Protein AF-A0A838MWP8-F1 (afdb_monomer_lite)

Sequence (86 aa):
YRESGMTAYARLQEIEFQREADSGYRAVKHQTFVGTGYFDRVTQTIAGGTSSTTALKGSTEEEQFIAPEPPREPAPAFEFASSALL

pLDDT: mean 87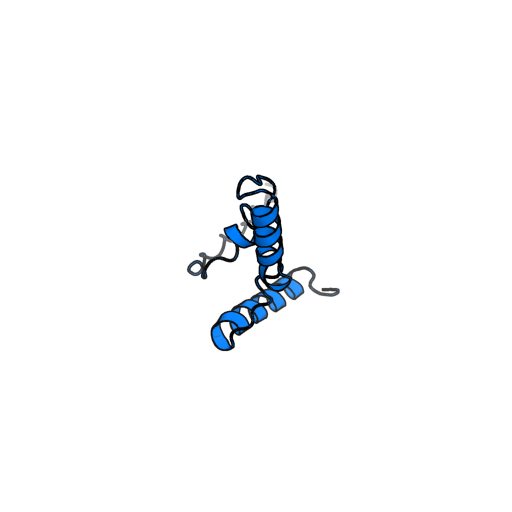.06, std 17.37, range [47.66, 98.69]

Secondary structure (DSSP, 8-state):
-TTTTHHHHHHHHHHHHHHHHHH---TTSHHHHTTHHHHHHHHHHHTTT--S--SSTT-HHHHHSSSPPPPPPPPPP---------

Radius of gyration: 20.24 Å; chains: 1; bounding box: 67×29×38 Å

Structure (mmCIF, N/CA/C/O backbone):
data_AF-A0A838MWP8-F1
#
_entry.id   AF-A0A838MWP8-F1
#
loop_
_atom_site.group_PDB
_atom_site.id
_atom_site.type_symbol
_atom_site.label_atom_id
_atom_site.label_alt_id
_atom_site.label_comp_id
_atom_site.label_asym_id
_atom_site.label_entity_id
_atom_site.label_seq_id
_atom_site.pdbx_PDB_ins_code
_atom_site.Cartn_x
_atom_site.Cartn_y
_atom_site.Cartn_z
_atom_site.occupancy
_atom_site.B_iso_or_equiv
_atom_site.auth_seq_id
_atom_site.auth_comp_id
_atom_site.auth_asym_id
_atom_site.auth_atom_id
_atom_site.pdbx_PDB_model_num
ATOM 1 N N . TYR A 1 1 ? 14.400 -9.245 -12.705 1.00 89.94 1 TYR A N 1
ATOM 2 C CA . TYR A 1 1 ? 15.077 -9.155 -11.395 1.00 89.94 1 TYR A CA 1
ATOM 3 C C . TYR A 1 1 ? 16.469 -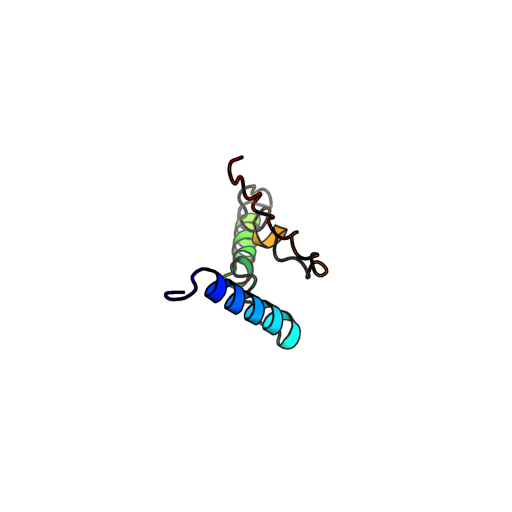9.778 -11.426 1.00 89.94 1 TYR A C 1
ATOM 5 O O . TYR A 1 1 ? 17.415 -9.054 -11.174 1.00 89.94 1 TYR A O 1
ATOM 13 N N . ARG A 1 2 ? 16.632 -11.059 -11.809 1.00 97.31 2 ARG A N 1
ATOM 14 C CA . ARG A 1 2 ? 17.953 -11.729 -11.890 1.00 97.31 2 ARG A CA 1
ATOM 15 C C . ARG A 1 2 ? 19.044 -10.915 -12.609 1.00 97.31 2 ARG A C 1
ATOM 17 O O . ARG A 1 2 ? 20.165 -10.878 -12.136 1.00 97.31 2 ARG A O 1
ATOM 24 N N . GLU A 1 3 ? 18.711 -10.290 -13.737 1.00 97.94 3 GLU A N 1
ATOM 25 C CA . GLU A 1 3 ? 19.689 -9.599 -14.599 1.00 97.94 3 GLU A CA 1
ATOM 26 C C . GLU A 1 3 ? 19.809 -8.091 -14.332 1.00 97.94 3 GLU A C 1
ATOM 28 O O . GLU A 1 3 ? 20.855 -7.511 -14.582 1.00 97.94 3 GLU A O 1
ATOM 33 N N . SER A 1 4 ? 18.753 -7.445 -13.827 1.00 96.12 4 SER A N 1
ATOM 34 C CA . SER A 1 4 ? 18.661 -5.976 -13.732 1.00 96.12 4 SER A CA 1
ATOM 35 C C . SER A 1 4 ? 18.119 -5.458 -12.395 1.00 96.12 4 SER A C 1
ATOM 37 O O . SER A 1 4 ? 17.765 -4.288 -12.275 1.00 96.12 4 SER A O 1
ATOM 39 N N . GLY A 1 5 ? 18.025 -6.327 -11.384 1.00 97.69 5 GLY A N 1
ATOM 40 C CA . GLY A 1 5 ? 17.631 -5.976 -10.019 1.00 97.69 5 GLY A CA 1
ATOM 41 C C . GLY A 1 5 ? 16.346 -5.150 -9.955 1.00 97.69 5 GLY A C 1
ATOM 42 O O . GLY A 1 5 ? 15.336 -5.497 -10.581 1.00 97.69 5 GLY A O 1
ATOM 43 N N . MET A 1 6 ? 16.414 -4.038 -9.219 1.00 96.31 6 MET A N 1
ATOM 44 C CA . MET A 1 6 ? 15.294 -3.121 -9.002 1.00 96.31 6 MET A CA 1
ATOM 45 C C . MET A 1 6 ? 14.802 -2.429 -10.272 1.00 96.31 6 MET A C 1
ATOM 47 O O . MET A 1 6 ? 13.625 -2.093 -10.330 1.00 96.31 6 MET A O 1
ATOM 51 N N . THR A 1 7 ? 15.619 -2.288 -11.321 1.00 97.12 7 THR A N 1
ATOM 52 C CA . THR A 1 7 ? 15.159 -1.708 -12.595 1.00 97.12 7 THR A CA 1
ATOM 53 C C . THR A 1 7 ? 14.036 -2.541 -13.214 1.00 97.12 7 THR A C 1
ATOM 55 O O . THR A 1 7 ? 13.080 -1.989 -13.753 1.00 97.12 7 THR A O 1
ATOM 58 N N . ALA A 1 8 ? 14.097 -3.874 -13.095 1.00 97.50 8 ALA A N 1
ATOM 59 C CA . ALA A 1 8 ? 13.000 -4.733 -13.544 1.00 97.50 8 ALA A CA 1
ATOM 60 C C . ALA A 1 8 ? 11.714 -4.518 -12.733 1.00 97.50 8 ALA A C 1
ATOM 62 O O . ALA A 1 8 ? 10.629 -4.562 -13.305 1.00 97.50 8 ALA A O 1
ATOM 63 N N . TYR A 1 9 ? 11.835 -4.305 -11.420 1.00 96.38 9 TYR A N 1
ATOM 64 C CA . TYR A 1 9 ? 10.690 -4.078 -10.539 1.00 96.38 9 TYR A CA 1
ATOM 65 C C . TYR A 1 9 ? 10.061 -2.700 -10.782 1.00 96.38 9 TYR A C 1
ATOM 67 O O . TYR A 1 9 ? 8.861 -2.610 -11.006 1.00 96.38 9 TYR A O 1
ATOM 75 N N . ALA A 1 10 ? 10.878 -1.645 -10.849 1.00 96.56 10 ALA A N 1
ATOM 76 C CA . ALA A 1 10 ? 10.425 -0.286 -11.142 1.00 96.56 10 ALA A CA 1
ATOM 77 C C . ALA A 1 10 ? 9.705 -0.202 -12.497 1.00 96.56 10 ALA A C 1
ATOM 79 O O . ALA A 1 10 ? 8.669 0.442 -12.609 1.00 96.56 10 ALA A O 1
ATOM 80 N N . ARG A 1 11 ? 10.195 -0.926 -13.515 1.00 96.75 11 ARG A N 1
ATOM 81 C CA . ARG A 1 11 ? 9.512 -1.009 -14.814 1.00 96.75 11 ARG A CA 1
ATOM 82 C C . ARG A 1 11 ? 8.127 -1.650 -14.711 1.00 96.75 11 ARG A C 1
ATOM 84 O O . ARG A 1 11 ? 7.217 -1.214 -15.405 1.00 96.75 11 ARG A O 1
ATOM 91 N N . LEU A 1 12 ? 7.972 -2.696 -13.896 1.00 97.25 12 LEU A N 1
ATOM 92 C CA . LEU A 1 12 ? 6.659 -3.297 -13.660 1.00 97.25 12 LEU A CA 1
ATOM 93 C C . LEU A 1 12 ? 5.730 -2.297 -12.966 1.00 97.25 12 LEU A C 1
ATOM 95 O O . LEU A 1 12 ? 4.603 -2.125 -13.416 1.00 97.25 12 LEU A O 1
ATOM 99 N N . GLN A 1 13 ? 6.222 -1.606 -11.940 1.00 96.81 13 GLN A N 1
ATOM 100 C CA . GLN A 1 13 ? 5.439 -0.621 -11.201 1.00 96.81 13 GLN A CA 1
ATOM 101 C C . GLN A 1 13 ? 4.978 0.547 -12.094 1.00 96.81 13 GLN A C 1
ATOM 103 O O . GLN A 1 13 ? 3.825 0.959 -12.013 1.00 96.81 13 GLN A O 1
ATOM 108 N N . GLU A 1 14 ? 5.819 1.011 -13.024 1.00 96.25 14 GLU A N 1
ATOM 109 C CA . GLU A 1 14 ? 5.437 2.028 -14.018 1.00 96.25 14 GLU A CA 1
ATOM 110 C C . GLU A 1 14 ? 4.297 1.550 -14.934 1.00 96.25 14 GLU A C 1
ATOM 112 O O . GLU A 1 14 ? 3.346 2.282 -15.206 1.00 96.25 14 GLU A O 1
ATOM 117 N N . ILE A 1 15 ? 4.346 0.283 -15.365 1.00 96.38 15 ILE A N 1
ATOM 118 C CA . ILE A 1 15 ? 3.263 -0.329 -16.150 1.00 96.38 15 ILE A CA 1
ATOM 119 C C . ILE A 1 15 ? 1.970 -0.401 -15.323 1.00 96.38 15 ILE A C 1
ATOM 121 O O . ILE A 1 15 ? 0.883 -0.220 -15.872 1.00 96.38 15 ILE A O 1
ATOM 125 N N . GLU A 1 16 ? 2.054 -0.675 -14.020 1.00 95.81 16 GLU A N 1
ATOM 126 C CA . GLU A 1 16 ? 0.886 -0.692 -13.133 1.00 95.81 16 GLU A CA 1
ATOM 127 C C . GLU A 1 16 ? 0.263 0.698 -12.964 1.00 95.81 16 GLU A C 1
ATOM 129 O O . GLU A 1 16 ? -0.962 0.803 -13.034 1.00 95.81 16 GLU A O 1
ATOM 134 N N . PHE A 1 17 ? 1.075 1.753 -12.830 1.00 94.44 17 PHE A N 1
ATOM 135 C CA . PHE A 1 17 ? 0.588 3.137 -12.807 1.00 94.44 17 PHE A CA 1
ATOM 136 C C . PHE A 1 17 ? -0.096 3.529 -14.122 1.00 94.44 17 PHE A C 1
ATOM 138 O O . PHE A 1 17 ? -1.212 4.050 -14.099 1.00 94.44 17 PHE A O 1
ATOM 145 N N . GLN A 1 18 ? 0.509 3.209 -15.273 1.00 93.75 18 GLN A N 1
ATOM 146 C CA . GLN A 1 18 ? -0.128 3.435 -16.579 1.00 93.75 18 GLN A CA 1
ATOM 147 C C . GLN A 1 18 ? -1.471 2.709 -16.690 1.00 93.75 18 GLN A C 1
ATOM 149 O O . GLN A 1 18 ? -2.465 3.291 -17.112 1.00 93.75 18 GLN A O 1
ATOM 154 N N . ARG A 1 19 ? -1.546 1.448 -16.255 1.00 95.00 19 ARG A N 1
ATOM 155 C CA . ARG A 1 19 ? -2.800 0.680 -16.290 1.00 95.00 19 ARG A CA 1
ATOM 156 C C . ARG A 1 19 ? -3.853 1.197 -15.315 1.00 95.00 19 ARG A C 1
ATOM 158 O O . ARG A 1 19 ? -5.043 1.034 -15.592 1.00 95.00 19 ARG A O 1
ATOM 165 N N . GLU A 1 20 ? -3.451 1.771 -14.181 1.00 93.88 20 GLU A N 1
ATOM 166 C CA . GLU A 1 20 ? -4.380 2.461 -13.279 1.00 93.88 20 GLU A CA 1
ATOM 167 C C . GLU A 1 20 ? -5.032 3.640 -14.010 1.00 93.88 20 GLU A C 1
ATOM 169 O O . GLU A 1 20 ? -6.261 3.724 -14.034 1.00 93.88 20 GLU A O 1
ATOM 174 N N . ALA A 1 21 ? -4.228 4.474 -14.678 1.00 90.31 21 ALA A N 1
ATOM 175 C CA . ALA A 1 21 ? -4.701 5.643 -15.419 1.00 90.31 21 ALA A CA 1
ATOM 176 C C . ALA A 1 21 ? -5.550 5.282 -16.653 1.00 90.31 21 ALA A C 1
ATOM 178 O O . ALA A 1 21 ? -6.628 5.843 -16.848 1.00 90.31 21 ALA A O 1
ATOM 179 N N . ASP A 1 22 ? -5.096 4.321 -17.459 1.00 93.94 22 ASP A N 1
ATOM 180 C CA . ASP A 1 22 ? -5.675 4.047 -18.780 1.00 93.94 22 ASP A CA 1
ATOM 181 C C . ASP A 1 22 ? -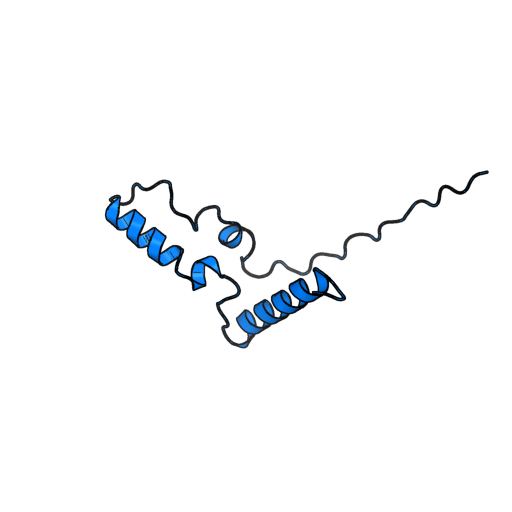6.821 3.029 -18.745 1.00 93.94 22 ASP A C 1
ATOM 183 O O . ASP A 1 22 ? -7.636 2.956 -19.665 1.00 93.94 22 ASP A O 1
ATOM 187 N N . SER A 1 23 ? -6.854 2.156 -17.735 1.00 94.56 23 SER A N 1
ATOM 188 C CA . SER A 1 23 ? -7.744 0.982 -17.715 1.00 94.56 23 SER A CA 1
ATOM 189 C C . SER A 1 23 ? -8.357 0.684 -16.345 1.00 94.56 23 SER A C 1
ATOM 191 O O . SER A 1 23 ? -9.069 -0.311 -16.201 1.00 94.56 23 SER A O 1
ATOM 193 N N . GLY A 1 24 ? -8.104 1.518 -15.332 1.00 92.94 24 GLY A N 1
ATOM 194 C CA . GLY A 1 24 ? -8.676 1.352 -13.996 1.00 92.94 24 GLY A CA 1
ATOM 195 C C . GLY A 1 24 ? -8.110 0.166 -13.209 1.00 92.94 24 GLY A C 1
ATOM 196 O O . GLY A 1 24 ? -8.797 -0.374 -12.337 1.00 92.94 24 GLY A O 1
ATOM 197 N N . TYR A 1 25 ? -6.880 -0.272 -13.500 1.00 96.12 25 TYR A N 1
ATOM 198 C CA . TYR A 1 25 ? -6.185 -1.254 -12.660 1.00 96.12 25 TYR A CA 1
ATOM 199 C C . TYR A 1 25 ? -6.014 -0.718 -11.233 1.00 96.12 25 TYR A C 1
ATOM 201 O O . TYR A 1 25 ? -5.572 0.405 -11.044 1.00 96.12 25 TYR A O 1
ATOM 209 N N . ARG A 1 26 ? -6.355 -1.516 -10.214 1.00 95.81 26 ARG A N 1
ATOM 210 C CA . ARG A 1 26 ? -6.393 -1.034 -8.817 1.00 95.81 26 ARG A CA 1
ATOM 211 C C . ARG A 1 26 ? -5.351 -1.644 -7.889 1.00 95.81 26 ARG A C 1
ATOM 213 O O . ARG A 1 26 ? -5.220 -1.181 -6.763 1.00 95.81 26 ARG A O 1
ATOM 220 N N . ALA A 1 27 ? -4.645 -2.691 -8.315 1.00 97.06 27 ALA A N 1
ATOM 221 C CA . ALA A 1 27 ? -3.764 -3.427 -7.408 1.00 97.06 27 ALA A CA 1
ATOM 222 C C . ALA A 1 27 ? -2.453 -2.685 -7.094 1.00 97.06 27 ALA A C 1
ATOM 224 O O . ALA A 1 27 ? -1.739 -3.092 -6.186 1.00 97.06 27 ALA A O 1
ATOM 225 N N . VAL A 1 28 ? -2.175 -1.573 -7.789 1.00 95.75 28 VAL A N 1
ATOM 226 C CA . VAL A 1 28 ? -1.035 -0.695 -7.494 1.00 95.75 28 VAL A CA 1
ATOM 227 C C . VAL A 1 28 ? -1.097 -0.137 -6.063 1.00 95.75 28 VAL A C 1
ATOM 229 O O . VAL A 1 28 ? -0.076 -0.054 -5.386 1.00 95.75 28 VAL A O 1
ATOM 232 N N . LYS A 1 29 ? -2.313 0.129 -5.560 1.00 96.56 29 LYS A N 1
ATOM 233 C CA . LYS A 1 29 ? -2.610 0.408 -4.146 1.00 96.56 29 LYS A CA 1
ATOM 234 C C . LYS A 1 29 ? -2.952 -0.900 -3.432 1.00 96.56 29 LYS A C 1
ATOM 236 O O . LYS A 1 29 ? -4.121 -1.218 -3.189 1.00 96.56 29 LYS A O 1
ATOM 241 N N . HIS A 1 30 ? -1.932 -1.724 -3.212 1.00 97.56 30 HIS A N 1
ATOM 242 C CA . HIS A 1 30 ? -2.098 -3.110 -2.786 1.00 97.56 30 HIS A CA 1
ATOM 243 C C . HIS A 1 30 ? -2.735 -3.257 -1.396 1.00 97.56 30 HIS A C 1
ATOM 245 O O . HIS A 1 30 ? -3.528 -4.180 -1.225 1.00 97.56 30 HIS A O 1
ATOM 251 N N . GLN A 1 31 ? -2.464 -2.365 -0.433 1.00 98.31 31 GLN A N 1
ATOM 252 C CA . GLN A 1 31 ? -3.083 -2.396 0.902 1.00 98.31 31 GLN A CA 1
ATOM 253 C C . GLN A 1 31 ? -4.598 -2.215 0.775 1.00 98.31 31 GLN A C 1
ATOM 255 O O . GLN A 1 31 ? -5.394 -3.022 1.260 1.00 98.31 31 GLN A O 1
ATOM 260 N N . THR A 1 32 ? -5.021 -1.192 0.036 1.00 97.31 32 THR A N 1
ATOM 261 C CA . THR A 1 32 ? -6.438 -0.966 -0.260 1.00 97.31 32 THR A CA 1
ATOM 262 C C . THR A 1 32 ? -7.041 -2.140 -1.029 1.00 97.31 32 THR A C 1
ATOM 264 O O . THR A 1 32 ? -8.137 -2.598 -0.694 1.00 97.31 32 THR A O 1
ATOM 267 N N . PHE A 1 33 ? -6.327 -2.659 -2.031 1.00 97.94 33 PHE A N 1
ATOM 268 C CA . PHE A 1 33 ? -6.801 -3.742 -2.891 1.00 97.94 33 PHE A CA 1
ATOM 269 C C . PHE A 1 33 ? -7.084 -5.038 -2.124 1.00 97.94 33 PHE A C 1
ATOM 271 O O . PHE A 1 33 ? -8.098 -5.686 -2.387 1.00 97.94 33 PHE A O 1
ATOM 278 N N . VAL A 1 34 ? -6.243 -5.387 -1.144 1.00 98.38 34 VAL A N 1
ATOM 279 C CA . VAL A 1 34 ? -6.448 -6.573 -0.289 1.00 98.38 34 VAL A CA 1
ATOM 280 C C . VAL A 1 34 ? -7.413 -6.328 0.874 1.00 98.38 34 VAL A C 1
ATOM 282 O O . VAL A 1 34 ? -7.680 -7.233 1.663 1.00 98.38 34 VAL A O 1
ATOM 285 N N . GLY A 1 35 ? -7.991 -5.129 0.965 1.00 98.31 35 GLY A N 1
ATOM 286 C CA . GLY A 1 35 ? -9.057 -4.822 1.908 1.00 98.31 35 GLY A CA 1
ATOM 287 C C . GLY A 1 35 ? -8.589 -4.258 3.246 1.00 98.31 35 GLY A C 1
ATOM 288 O O . GLY A 1 35 ? -9.388 -4.257 4.182 1.00 98.31 35 GLY A O 1
ATOM 289 N N . THR A 1 36 ? -7.371 -3.719 3.365 1.00 98.56 36 THR A N 1
ATOM 290 C CA . THR A 1 36 ? -6.907 -3.079 4.613 1.00 98.56 36 THR A CA 1
ATOM 291 C C . THR A 1 36 ? -7.916 -2.034 5.112 1.00 98.56 36 THR A C 1
ATOM 293 O O . THR A 1 36 ? -8.345 -2.083 6.261 1.00 98.56 36 THR A O 1
ATOM 296 N N . GLY A 1 37 ? -8.452 -1.189 4.223 1.00 98.06 37 GLY A N 1
ATOM 297 C CA . GLY A 1 37 ? -9.496 -0.216 4.584 1.00 98.06 37 GLY A CA 1
ATOM 298 C C . GLY A 1 37 ? -10.860 -0.823 4.939 1.00 98.06 37 GLY A C 1
ATOM 299 O O . GLY A 1 37 ? -11.664 -0.209 5.643 1.00 98.06 37 GLY A O 1
ATOM 300 N N . TYR A 1 38 ? -11.163 -2.036 4.469 1.00 98.62 38 TYR A N 1
ATOM 301 C CA . TYR A 1 38 ? -12.344 -2.770 4.927 1.00 98.62 38 TYR A CA 1
ATOM 302 C C . TYR A 1 38 ? -12.156 -3.228 6.377 1.00 98.62 38 TYR A C 1
ATOM 304 O O . TYR A 1 38 ? -13.024 -2.966 7.211 1.00 98.62 38 TYR A O 1
ATOM 312 N N . PHE A 1 39 ? -11.011 -3.830 6.699 1.00 98.69 39 PHE A N 1
ATOM 313 C CA . PHE A 1 39 ? -10.725 -4.296 8.056 1.00 98.69 39 PHE A CA 1
ATOM 314 C C . PHE A 1 39 ? -10.499 -3.154 9.052 1.00 98.69 39 PHE A C 1
ATOM 316 O O . PHE A 1 39 ? -10.887 -3.288 10.214 1.00 98.69 39 PHE A O 1
ATOM 323 N N . ASP A 1 40 ? -10.004 -1.999 8.608 1.00 98.56 40 ASP A N 1
ATOM 324 C CA . ASP A 1 40 ? -9.982 -0.784 9.429 1.00 98.56 40 ASP A CA 1
ATOM 325 C C . ASP A 1 40 ? -11.398 -0.345 9.817 1.00 98.56 40 ASP A C 1
ATOM 327 O O . ASP A 1 40 ? -11.657 -0.046 10.983 1.00 98.56 40 ASP A O 1
ATOM 331 N N . ARG A 1 41 ? -12.357 -0.376 8.879 1.00 98.56 41 ARG A N 1
ATOM 332 C CA . ARG A 1 41 ? -13.767 -0.064 9.178 1.00 98.56 41 ARG A CA 1
ATOM 333 C C . ARG A 1 41 ? -14.403 -1.082 10.119 1.00 98.56 41 ARG A C 1
ATOM 335 O O . ARG A 1 41 ? -15.145 -0.682 11.016 1.00 98.56 41 ARG A O 1
ATOM 342 N N . VAL A 1 42 ? -14.106 -2.372 9.958 1.00 98.62 42 VAL A N 1
ATOM 343 C CA . VAL A 1 42 ? -14.536 -3.413 10.910 1.00 98.62 42 VAL A CA 1
ATOM 344 C C . VAL A 1 42 ? -13.968 -3.126 12.303 1.00 98.62 42 VAL A C 1
ATOM 346 O O . VAL A 1 42 ? -14.721 -3.095 13.275 1.00 98.62 42 VAL A O 1
ATOM 349 N N . THR A 1 43 ? -12.671 -2.826 12.394 1.00 98.62 43 THR A N 1
ATOM 350 C CA . THR A 1 43 ? -11.985 -2.500 13.655 1.00 98.62 43 THR A CA 1
ATOM 351 C C . THR A 1 43 ? -12.601 -1.278 14.329 1.00 98.62 43 THR A C 1
ATOM 353 O O . THR A 1 43 ? -12.911 -1.320 15.519 1.00 98.62 43 THR A O 1
ATOM 356 N N . GLN A 1 44 ? -12.847 -0.206 13.572 1.00 98.44 44 GLN A N 1
ATOM 357 C CA . GLN A 1 44 ? -13.501 0.988 14.104 1.00 98.44 44 GLN A CA 1
ATOM 358 C C . GLN A 1 44 ? -14.938 0.707 14.547 1.00 98.44 44 GLN A C 1
ATOM 360 O O . GLN A 1 44 ? -15.354 1.195 15.592 1.00 98.44 44 GLN A O 1
ATOM 365 N N . THR A 1 45 ? -15.684 -0.124 13.814 1.00 98.69 45 THR A N 1
ATOM 366 C CA . THR A 1 45 ? -17.055 -0.506 14.191 1.00 98.69 45 THR A CA 1
ATOM 367 C C . THR A 1 45 ? -17.075 -1.247 15.529 1.00 98.69 45 THR A C 1
ATOM 369 O O . THR A 1 45 ? -17.872 -0.911 16.402 1.00 98.69 45 THR A O 1
ATOM 372 N N . ILE A 1 46 ? -16.168 -2.211 15.723 1.00 98.38 46 ILE A N 1
ATOM 373 C CA . ILE A 1 46 ? -16.045 -2.977 16.974 1.00 98.38 46 ILE A CA 1
ATOM 374 C C . ILE A 1 46 ? -15.635 -2.067 18.138 1.00 98.38 46 ILE A C 1
ATOM 376 O O . ILE A 1 46 ? -16.175 -2.182 19.235 1.00 98.38 46 ILE A O 1
ATOM 380 N N . ALA A 1 47 ? -14.706 -1.140 17.901 1.00 98.31 47 ALA A N 1
ATOM 381 C CA . ALA A 1 47 ? -14.186 -0.231 18.920 1.00 98.31 47 ALA A CA 1
ATOM 382 C C . ALA A 1 47 ? -15.061 1.017 19.163 1.00 98.31 47 ALA A C 1
ATOM 384 O O . ALA A 1 47 ? -14.612 1.956 19.823 1.00 98.31 47 ALA A O 1
ATOM 385 N N . GLY A 1 48 ? -16.269 1.098 18.592 1.00 97.94 48 GLY A N 1
ATOM 386 C CA . GLY A 1 48 ? -17.123 2.286 18.718 1.00 97.94 48 GLY A CA 1
ATOM 387 C C . GLY A 1 48 ? -16.476 3.574 18.185 1.00 97.94 48 GLY A C 1
ATOM 388 O O . GLY A 1 48 ? -16.724 4.653 18.713 1.00 97.94 48 GLY A O 1
ATOM 389 N N . GLY A 1 49 ? -15.607 3.464 17.177 1.00 97.31 49 GLY A N 1
ATOM 390 C CA . GLY A 1 49 ? -14.891 4.578 16.547 1.00 97.31 49 GLY A CA 1
ATOM 391 C C . GLY A 1 49 ? -13.649 5.067 17.298 1.00 97.31 49 GLY A C 1
ATOM 392 O O . GLY A 1 49 ? -13.112 6.116 16.953 1.00 97.31 49 GLY A O 1
ATOM 393 N N . THR A 1 50 ? -13.196 4.347 18.328 1.00 97.69 50 THR A N 1
ATOM 394 C CA . THR A 1 50 ? -12.103 4.800 19.210 1.00 97.69 50 THR A CA 1
ATOM 395 C C . THR A 1 50 ? -10.778 4.067 18.998 1.00 97.69 50 THR A C 1
ATOM 397 O O . THR A 1 50 ? -9.834 4.268 19.761 1.00 97.69 50 THR A O 1
ATOM 400 N N . SER A 1 51 ? -10.671 3.227 17.961 1.00 97.69 51 SER A N 1
ATOM 401 C CA . SER A 1 51 ? -9.430 2.490 17.705 1.00 97.69 51 SER A CA 1
ATOM 402 C C . SER A 1 51 ? -8.316 3.428 17.239 1.00 97.69 51 SER A C 1
ATOM 404 O O . SER A 1 51 ? -8.504 4.229 16.321 1.00 97.69 51 SER A O 1
ATOM 406 N N . SER A 1 52 ? -7.138 3.290 17.848 1.00 97.12 52 SER A N 1
ATOM 407 C CA . SER A 1 52 ? -5.904 3.993 17.482 1.00 97.12 52 SER A CA 1
ATOM 408 C C . SER A 1 52 ? -4.943 3.140 16.648 1.00 97.12 52 SER A C 1
ATOM 410 O O . SER A 1 52 ? -3.880 3.622 16.269 1.00 97.12 52 SER A O 1
ATOM 412 N N . THR A 1 53 ? -5.303 1.888 16.350 1.00 97.19 53 THR A N 1
ATOM 413 C CA . THR A 1 53 ? -4.425 0.901 15.698 1.00 97.19 53 THR A CA 1
ATOM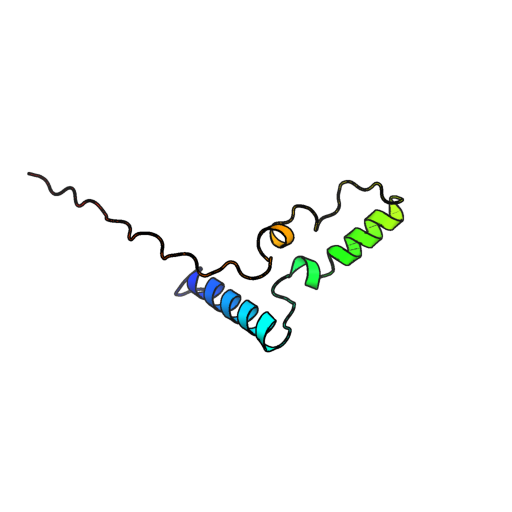 414 C C . THR A 1 53 ? -4.936 0.467 14.320 1.00 97.19 53 THR A C 1
ATOM 416 O O . THR A 1 53 ? -4.753 -0.683 13.929 1.00 97.19 53 THR A O 1
ATOM 419 N N . THR A 1 54 ? -5.625 1.352 13.594 1.00 98.31 54 THR A N 1
ATOM 420 C CA . THR A 1 54 ? -5.952 1.146 12.168 1.00 98.31 54 THR A CA 1
ATOM 421 C C . THR A 1 54 ? -4.704 1.226 11.294 1.00 98.31 54 THR A C 1
ATOM 423 O O . THR A 1 54 ? -3.756 1.920 11.652 1.00 98.31 54 THR A O 1
ATOM 426 N N . ALA A 1 55 ? -4.716 0.556 10.146 1.00 98.00 55 ALA A N 1
ATOM 427 C CA . ALA A 1 55 ? -3.528 0.299 9.342 1.00 98.00 55 ALA A CA 1
ATOM 428 C C . ALA A 1 55 ? -3.330 1.248 8.148 1.00 98.00 55 ALA A C 1
ATOM 430 O O . ALA A 1 55 ? -2.184 1.537 7.814 1.00 98.00 55 ALA A O 1
ATOM 431 N N . LEU A 1 56 ? -4.391 1.730 7.485 1.00 97.25 56 LEU A N 1
ATOM 432 C CA . LEU A 1 56 ? -4.222 2.604 6.312 1.00 97.25 56 LEU A CA 1
ATOM 433 C C . LEU A 1 56 ? -3.706 3.995 6.683 1.00 97.25 56 LEU A C 1
ATOM 435 O O . LEU A 1 56 ? -2.874 4.548 5.963 1.00 97.25 56 LEU A O 1
ATOM 439 N N . LYS A 1 57 ? -4.191 4.547 7.799 1.00 96.25 57 LYS A N 1
ATOM 440 C CA . LYS A 1 57 ? -3.771 5.862 8.284 1.00 96.25 57 LYS A CA 1
ATOM 441 C C . LYS A 1 57 ? -2.293 5.821 8.684 1.00 96.25 57 LYS A C 1
ATOM 443 O O . LYS A 1 57 ? -1.926 5.046 9.564 1.00 96.25 57 LYS A O 1
ATOM 448 N N . GLY A 1 58 ? -1.478 6.684 8.084 1.00 96.00 58 GLY A N 1
ATOM 449 C CA . GLY A 1 58 ? -0.025 6.726 8.272 1.00 96.00 58 GLY A CA 1
ATOM 450 C C . GLY A 1 58 ? 0.734 5.611 7.545 1.00 96.00 58 GLY A C 1
ATOM 451 O O . GLY A 1 58 ? 1.886 5.338 7.877 1.00 96.00 58 GLY A O 1
ATOM 452 N N . SER A 1 59 ? 0.100 4.920 6.592 1.00 98.19 59 SER A N 1
ATOM 453 C CA . SER A 1 59 ? 0.791 3.944 5.743 1.00 98.19 59 SER A CA 1
ATOM 454 C C . SER A 1 59 ? 1.576 4.637 4.628 1.00 98.19 59 SER A C 1
ATOM 456 O O . SER A 1 59 ? 1.198 5.703 4.146 1.00 98.19 59 SER A O 1
ATOM 458 N N . THR A 1 60 ? 2.630 3.986 4.128 1.00 97.25 60 THR A N 1
ATOM 459 C CA . THR A 1 60 ? 3.347 4.483 2.942 1.00 97.25 60 THR A CA 1
ATOM 460 C C . THR A 1 60 ? 2.456 4.527 1.700 1.00 97.25 60 THR A C 1
ATOM 462 O O . THR A 1 60 ? 2.708 5.324 0.805 1.00 97.25 60 THR A O 1
ATOM 465 N N . GLU A 1 61 ? 1.400 3.708 1.635 1.00 96.38 61 GLU A N 1
ATOM 466 C CA . GLU A 1 61 ? 0.399 3.790 0.569 1.00 96.38 61 GLU A CA 1
ATOM 467 C C . GLU A 1 61 ? -0.381 5.112 0.633 1.00 96.38 61 GLU A C 1
ATOM 469 O O . GLU A 1 61 ? -0.540 5.764 -0.397 1.00 96.38 61 GLU A O 1
ATOM 474 N N . GLU A 1 62 ? -0.806 5.548 1.826 1.00 95.56 62 GLU A N 1
ATOM 475 C CA . GLU A 1 62 ? -1.470 6.848 2.021 1.00 95.56 62 GLU A CA 1
ATOM 476 C C . GLU A 1 62 ? -0.545 8.020 1.652 1.00 95.56 62 GLU A C 1
ATOM 478 O O . GLU A 1 62 ? -0.992 8.990 1.043 1.00 95.56 62 GLU A O 1
ATOM 483 N N . GLU A 1 63 ? 0.746 7.917 1.974 1.00 95.31 63 GLU A N 1
ATOM 484 C CA . GLU A 1 63 ? 1.708 9.007 1.772 1.00 95.31 63 GLU A CA 1
ATOM 485 C C . GLU A 1 63 ? 2.288 9.081 0.349 1.00 95.31 63 GLU A C 1
ATOM 487 O O . GLU A 1 63 ? 2.555 10.174 -0.147 1.00 95.31 63 GLU A O 1
ATOM 492 N N . GLN A 1 64 ? 2.518 7.941 -0.313 1.00 94.44 64 GLN A N 1
ATOM 493 C CA . GLN A 1 64 ? 3.334 7.868 -1.539 1.00 94.44 64 GLN A CA 1
ATOM 494 C C . GLN A 1 64 ? 2.539 7.500 -2.797 1.00 94.44 64 GLN A C 1
ATOM 496 O O . GLN A 1 64 ? 3.045 7.687 -3.901 1.00 94.44 64 GLN A O 1
ATOM 501 N N . PHE A 1 65 ? 1.308 6.993 -2.662 1.00 92.62 65 PHE A N 1
ATOM 502 C CA . PHE A 1 65 ? 0.455 6.582 -3.790 1.00 92.62 65 PHE A CA 1
ATOM 503 C C . PHE A 1 65 ? -0.714 7.559 -3.997 1.00 92.62 65 PHE A C 1
ATOM 505 O O . PHE A 1 65 ? -1.844 7.172 -4.315 1.00 92.62 65 PHE A O 1
ATOM 512 N N . ILE A 1 66 ? -0.429 8.848 -3.812 1.00 83.88 66 ILE A N 1
ATOM 513 C CA . ILE A 1 66 ? -1.307 9.963 -4.176 1.00 83.88 66 ILE A CA 1
ATOM 514 C C . ILE A 1 66 ? -1.228 10.238 -5.688 1.00 83.88 66 ILE A C 1
ATOM 516 O O . ILE A 1 66 ? -0.343 9.724 -6.369 1.00 83.88 66 ILE A O 1
ATOM 520 N N . ALA A 1 67 ? -2.180 11.004 -6.236 1.00 68.44 67 ALA A N 1
ATOM 521 C CA . ALA A 1 67 ? -2.192 11.369 -7.659 1.00 68.44 67 ALA A CA 1
ATOM 522 C C . ALA A 1 67 ? -0.808 11.883 -8.118 1.00 68.44 67 ALA A C 1
ATOM 524 O O . ALA A 1 67 ? -0.128 12.534 -7.321 1.00 68.44 67 ALA A O 1
ATOM 525 N N . PRO A 1 68 ? -0.385 11.585 -9.363 1.00 58.31 68 PRO A N 1
ATOM 526 C CA . PRO A 1 68 ? 1.008 11.719 -9.772 1.00 58.31 68 PRO A CA 1
ATOM 527 C C . PRO A 1 68 ? 1.544 13.130 -9.526 1.00 58.31 68 PRO A C 1
ATOM 529 O O . PRO A 1 68 ? 0.974 14.123 -9.981 1.00 58.31 68 PRO A O 1
ATOM 532 N N . GLU A 1 69 ? 2.664 13.196 -8.809 1.00 52.78 69 GLU A N 1
ATOM 533 C CA . GLU A 1 69 ? 3.506 14.386 -8.729 1.00 52.78 69 GLU A CA 1
ATOM 534 C C . GLU A 1 69 ? 4.003 14.727 -10.149 1.00 52.78 69 GLU A C 1
ATOM 536 O O . GLU A 1 69 ? 4.305 13.807 -10.920 1.00 52.78 69 GLU A O 1
ATOM 541 N N . PRO A 1 70 ? 4.073 16.015 -10.542 1.00 53.03 70 PRO A N 1
ATOM 542 C CA . PRO A 1 70 ? 4.658 16.398 -11.825 1.00 53.03 70 PRO A CA 1
ATOM 543 C C . PRO A 1 70 ? 6.084 15.834 -11.972 1.00 53.03 70 PRO A C 1
ATOM 545 O O . PRO A 1 70 ? 6.739 15.561 -10.963 1.00 53.03 70 PRO A O 1
ATOM 548 N N . PRO A 1 71 ? 6.586 15.653 -13.212 1.00 55.09 71 PRO A N 1
ATOM 549 C CA . PRO A 1 71 ? 7.875 15.016 -13.454 1.00 55.09 71 PRO A CA 1
ATOM 550 C C . PRO A 1 71 ? 8.970 15.685 -12.625 1.00 55.09 71 PRO A C 1
ATOM 552 O O . PRO A 1 71 ? 9.217 16.882 -12.780 1.00 55.09 71 PRO A O 1
ATOM 555 N N . ARG A 1 72 ? 9.625 14.922 -11.743 1.00 61.09 72 ARG A N 1
ATOM 556 C CA . ARG A 1 72 ? 10.787 15.437 -11.018 1.00 61.09 72 ARG A CA 1
ATOM 557 C C . ARG A 1 72 ? 11.913 15.661 -12.015 1.00 61.09 72 ARG A C 1
ATOM 559 O O . ARG A 1 72 ? 12.190 14.789 -12.842 1.00 61.09 72 ARG A O 1
ATOM 566 N N . GLU A 1 73 ? 12.551 16.823 -11.929 1.00 60.22 73 GLU A N 1
ATOM 567 C CA . GLU A 1 73 ? 13.766 17.092 -12.690 1.00 60.22 73 GLU A CA 1
ATOM 568 C C . GLU A 1 73 ? 14.784 15.966 -12.450 1.00 60.22 73 GLU A C 1
ATOM 570 O O . GLU A 1 73 ? 14.869 15.438 -11.331 1.00 60.22 73 GLU A O 1
ATOM 575 N N . PRO A 1 74 ? 15.530 15.546 -13.488 1.00 60.69 74 PRO A N 1
ATOM 576 C CA . PRO A 1 74 ? 16.525 14.502 -13.324 1.00 60.69 74 PRO A CA 1
ATOM 577 C C . PRO A 1 74 ? 17.517 14.924 -12.242 1.00 60.69 74 PRO A C 1
ATOM 579 O O . PRO A 1 74 ? 18.019 16.048 -12.252 1.00 60.69 74 PRO A O 1
ATOM 582 N N . ALA A 1 75 ? 17.796 14.009 -11.310 1.00 56.06 75 ALA A N 1
ATOM 583 C CA . ALA A 1 75 ? 18.823 14.225 -10.303 1.00 56.06 75 ALA A CA 1
ATOM 584 C C . ALA A 1 75 ? 20.129 14.646 -11.002 1.00 56.06 75 ALA A C 1
ATOM 586 O O . ALA A 1 75 ? 20.474 14.051 -12.032 1.00 56.06 75 ALA A O 1
ATOM 587 N N . PRO A 1 76 ? 20.849 15.658 -10.482 1.00 60.81 76 PRO A N 1
ATOM 588 C CA . PRO A 1 76 ? 22.097 16.091 -11.089 1.00 60.81 76 PRO A CA 1
ATOM 589 C C . PRO A 1 76 ? 23.043 14.895 -11.197 1.00 60.81 76 PRO A C 1
ATOM 591 O O . PRO A 1 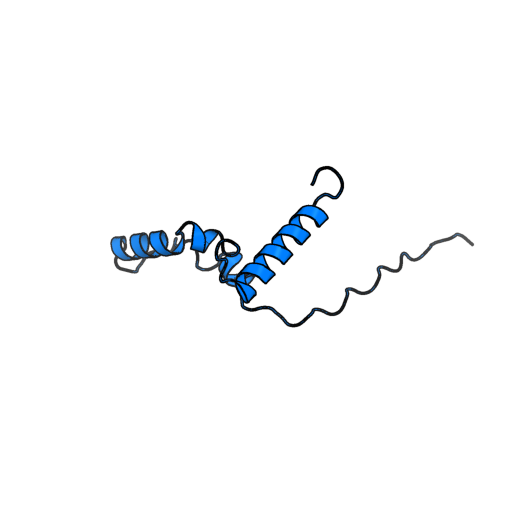76 ? 23.155 14.089 -10.267 1.00 60.81 76 PRO A O 1
ATOM 594 N N . ALA A 1 77 ? 23.690 14.757 -12.355 1.00 61.62 77 ALA A N 1
ATOM 595 C CA . ALA A 1 77 ? 24.673 13.710 -12.575 1.00 61.62 77 ALA A CA 1
ATOM 596 C C . ALA A 1 77 ? 25.734 13.792 -11.468 1.00 61.62 77 ALA A C 1
ATOM 598 O O . ALA A 1 77 ? 26.302 14.855 -11.225 1.00 61.62 77 ALA A O 1
ATOM 599 N N . PHE A 1 78 ? 25.971 12.676 -10.778 1.00 53.97 78 PHE A N 1
ATOM 600 C CA . PHE A 1 78 ? 27.039 12.572 -9.790 1.00 53.97 78 PHE A CA 1
ATOM 601 C C . PHE A 1 78 ? 28.379 12.763 -10.518 1.00 53.97 78 PHE A C 1
ATOM 603 O O . PHE A 1 78 ? 28.890 11.835 -11.148 1.00 53.97 78 PHE A O 1
ATOM 610 N N . GLU A 1 79 ? 28.940 13.973 -10.472 1.00 55.00 79 GLU A N 1
ATOM 611 C CA . GLU A 1 79 ? 30.315 14.217 -10.897 1.00 55.00 79 GLU A CA 1
ATOM 612 C C . GLU A 1 79 ? 31.245 13.543 -9.887 1.00 55.00 79 GLU A C 1
ATOM 614 O O . GLU A 1 79 ? 31.509 14.051 -8.796 1.00 55.00 79 GLU A O 1
ATOM 619 N N . PHE A 1 80 ? 31.740 12.357 -10.239 1.00 50.47 80 PHE A N 1
ATOM 620 C CA . PHE A 1 80 ? 32.887 11.777 -9.558 1.00 50.47 80 PHE A CA 1
ATOM 621 C C . PHE A 1 80 ? 34.082 12.692 -9.821 1.00 50.47 80 PHE A C 1
ATOM 623 O O . PHE A 1 80 ? 34.685 12.646 -10.893 1.00 50.47 80 PHE A O 1
ATOM 630 N N . ALA A 1 81 ? 34.412 13.540 -8.848 1.00 52.41 81 ALA A N 1
ATOM 631 C CA . ALA A 1 81 ? 35.651 14.297 -8.855 1.00 52.41 81 ALA A CA 1
ATOM 632 C C . ALA A 1 81 ? 36.821 13.306 -8.959 1.00 52.41 81 ALA A C 1
ATOM 634 O O . ALA A 1 81 ? 37.166 12.611 -8.002 1.00 52.41 81 ALA A O 1
ATOM 635 N N . SER A 1 82 ? 37.405 13.212 -10.153 1.00 51.66 82 SER A N 1
ATOM 636 C CA . SER A 1 82 ? 38.624 12.455 -10.403 1.00 51.66 82 SER A CA 1
ATOM 637 C C . SER A 1 82 ? 39.769 13.142 -9.665 1.00 51.66 82 SER A C 1
ATOM 639 O O . SER A 1 82 ? 40.396 14.060 -10.190 1.00 51.66 82 SER A O 1
ATOM 641 N N . SER A 1 83 ? 40.055 12.696 -8.442 1.00 55.56 83 SER A N 1
ATOM 642 C CA . SER A 1 83 ? 41.332 12.973 -7.789 1.00 55.56 83 SER A CA 1
ATOM 643 C C . S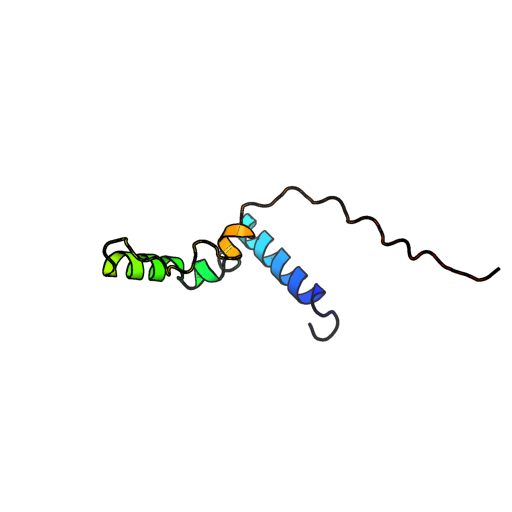ER A 1 83 ? 42.402 12.128 -8.483 1.00 55.56 83 SER A C 1
ATOM 645 O O . SER A 1 83 ? 42.695 11.001 -8.088 1.00 55.56 83 SER A O 1
ATOM 647 N N . ALA A 1 84 ? 42.932 12.659 -9.583 1.00 53.94 84 ALA A N 1
ATOM 648 C CA . ALA A 1 84 ? 44.209 12.230 -10.121 1.00 53.94 84 ALA A CA 1
ATOM 649 C C . ALA A 1 84 ? 45.286 13.106 -9.480 1.00 53.94 84 ALA A C 1
ATOM 651 O O . ALA A 1 84 ? 45.210 14.332 -9.537 1.00 53.94 84 ALA A O 1
ATOM 652 N N . LEU A 1 85 ? 46.250 12.443 -8.841 1.00 51.97 85 LEU A N 1
ATOM 653 C CA . LEU A 1 85 ? 47.495 13.025 -8.361 1.00 51.97 85 LEU A CA 1
ATOM 654 C C . LEU A 1 85 ? 48.106 13.969 -9.406 1.00 51.97 85 LEU A C 1
ATOM 656 O O . LEU A 1 85 ? 48.332 13.539 -10.538 1.00 51.97 85 LEU A O 1
ATOM 660 N N . LEU A 1 86 ? 48.452 15.181 -8.967 1.00 47.66 86 LEU A N 1
ATOM 661 C CA . LEU A 1 86 ? 49.734 15.860 -9.194 1.00 47.66 86 LEU A CA 1
ATOM 662 C C . LEU A 1 86 ? 49.908 16.947 -8.127 1.00 47.66 86 LEU A C 1
ATOM 664 O O . LEU A 1 86 ? 48.998 17.795 -8.000 1.00 47.66 86 LEU A O 1
#

Foldseek 3Di:
DVPPPCVVVVVVLVVQVVCCVPPVRDCNLVCVVVPLVVVLVVVCVVVVNPDPPRDPVPDCSVVPVPDDDPDDDPDPPPPPPPPDDD

=== Feature glossary ===
Legend for the data blocks above and below:

— What the protein is —

The amino-acid sequence is the protein's primary structure: the linear order of residues from the N-terminus to the C-terminus, written in one-letter code. Everything else here — the 3D coordinates, the secondary structure, the domain annotations — is ultimately a consequence of this string.

Functional annotations link the protein to curated databases. InterPro entries identify conserved domains and families by matching the sequence against member-database signatures (Pfam, PROSITE, CDD, …). Gene Ontology (GO) terms describe molecular function, biological process, and cellular component in a controlled vocabulary. CATH places the structure in a hierarchical fold classification (Class/Architecture/Topology/Homologous-superfamily). The organism is the source species.

— Where its atoms are —

Atomic coordinates in PDBx/mmCIF format — the same representation the Protein Data Bank distributes. Each line of the _atom_site loop places one backbone atom in Cartesian space (units: ångströms, origin: arbitrary).

The six renders are orthographic views along the three Cartesian axes in both directions. Representation (cartoon, sticks, or surface) and color scheme (sequence-rainbow or by-chain) vary across proteins so the training set covers all the common visualization conventions.

— Local backbone conformation —

Eight-state secondary structure (DSSP): H is the canonical α-helix, G the tighter 3₁₀-helix, I the wider π-helix; E/B are β-structure, T and S are turns and bends, and '-' is everything else. DSSP derives these from the pattern of main-chain N–H···O=C hydrogen bonds, not from the sequence.

Three-state secondary structure (P-SEA) collapses the eight DSSP classes into helix (a), strand (b), and coil (c). P-SEA assigns these from Cα geometry alone — distances and angles — without requiring backbone oxygens, so it works on any Cα trace.

φ (phi) and ψ (psi) are the two rotatable backbone dihedrals per residue: φ is the C(i-1)–N–Cα–C torsion, ψ is the N–Cα–C–N(i+1) torsion, both in degrees on (−180°, 180°]. α-helical residues cluster near (−60°, −45°); β-strand residues near (−120°, +130°). A Ramachandran plot is simply a scatter of (φ, ψ) for every residue.

— Global shape and packing —

The geometric summary reports three shape descriptors. Rg (radius of gyration) measures how spread out the Cα atoms are about their centre of mass; compact globular proteins have small Rg, elongated or unfolded ones large. Cα contacts (<8 Å, |i−j|>4) count long-range residue pairs in spatial proximity — high for tightly packed folds, near zero for rods or random coil. The bounding-box extents give the protein's footprint along x, y, z in Å.

SASA measures how much of the protein is reachable by solvent. It is computed by rolling a water-sized probe over the atomic surface and summing the exposed area (Å²). Per-residue SASA distinguishes core (buried, low SASA) from surface (exposed, high SASA) residues; total SASA is a whole-molecule size measure.

Plot images: a contact map (which residues are close in 3D, as an N×N binary image), a Ramachandran scatter (backbone torsion angles, revealing secondary-structure composition at a glance), and — for AlphaFold structures — a PAE heatmap (pairwise prediction confidence).

— Structural neighborhood —

A 3Di character summarizes, for each residue, the relative orientation of the Cα frame of its nearest spatial neighbor. Because it encodes fold topology rather than chemistry, 3Di alignments detect remote structural similarity that sequence alignment misses.

The Foldseek neighbor list gives the closest experimentally determined structures in the PDB, ranked by structural alignment. TM-score near 1 means near-identical fold; near 0.3 means only rough topology match. This is how one finds what a novel AlphaFold prediction most resembles in the solved-structure universe.

— Confidence and disorder —

For AlphaFold models, the B-factor field carries pLDDT — the model's own estimate of local accuracy on a 0–100 scale. Regions with pLDDT<50 should be treated as essentially unmodeled; they often correspond to intrinsically disordered segments.

Crystallographic B-factors measure how much each atom's electron density is smeared out, in Å². They rise in mobile loops and surface residues and fall in the buried interior. In AlphaFold models this column is repurposed to hold pLDDT instead.

Predicted Aligned Error (PAE) is an AlphaFold confidence matrix: entry (i, j) is the expected error in the position of residue j, in ångströms, when the prediction is superimposed on the true structure at residue i. Low PAE within a block of residues means that block is internally rigid and well-predicted; high PAE between two blocks means their relative placement is uncertain even if each block individually is confident.